Protein AF-C8X6Q4-F1 (afdb_monomer)

Sequence (75 aa):
MSVRFTEDLDFRAPNAQQPIHVVGVLRQHLGVLDEPKDVVVKAIREWLKLNAASSALIRDLKRSEFAVVLDHADA

Radius of gyration: 17.52 Å; Cα contacts (8 Å, |Δi|>4): 51; chains: 1; bounding box: 65×20×29 Å

Structure (mmCIF, N/CA/C/O backbone):
data_AF-C8X6Q4-F1
#
_entry.id   AF-C8X6Q4-F1
#
loop_
_atom_site.group_PDB
_atom_site.id
_atom_site.type_symbol
_atom_site.label_atom_id
_atom_site.label_alt_id
_atom_site.label_comp_id
_atom_site.label_asym_id
_atom_site.label_entity_id
_atom_site.label_seq_id
_atom_site.pdbx_PDB_ins_code
_atom_site.Cartn_x
_atom_site.Cartn_y
_atom_site.Cartn_z
_atom_site.occupancy
_atom_site.B_iso_or_equiv
_atom_site.auth_seq_id
_atom_site.auth_comp_id
_atom_site.auth_asym_id
_atom_site.auth_atom_id
_atom_site.pdbx_PDB_model_num
ATOM 1 N N . MET A 1 1 ? 56.011 -5.196 -0.139 1.00 39.78 1 MET A N 1
ATOM 2 C CA . MET A 1 1 ? 55.084 -4.240 0.503 1.00 39.78 1 MET A CA 1
ATOM 3 C C . MET A 1 1 ? 53.694 -4.551 -0.025 1.00 39.78 1 MET A C 1
ATOM 5 O O . MET A 1 1 ? 53.398 -4.219 -1.164 1.00 39.78 1 MET A O 1
ATOM 9 N N . SER A 1 2 ? 52.911 -5.323 0.727 1.00 47.78 2 SER A N 1
ATOM 10 C CA . SER A 1 2 ? 51.603 -5.821 0.287 1.00 47.78 2 SER A CA 1
ATOM 11 C C . SER A 1 2 ? 50.527 -4.805 0.649 1.00 47.78 2 SER A C 1
ATOM 13 O O . SER A 1 2 ? 50.231 -4.630 1.829 1.00 47.78 2 SER A O 1
ATOM 15 N N . VAL A 1 3 ? 49.952 -4.136 -0.347 1.00 56.59 3 VAL A N 1
ATOM 16 C CA . VAL A 1 3 ? 48.761 -3.307 -0.145 1.00 56.59 3 VAL A CA 1
ATOM 17 C C . VAL A 1 3 ? 47.561 -4.243 -0.215 1.00 56.59 3 VAL A C 1
ATOM 19 O O . VAL A 1 3 ? 47.165 -4.694 -1.287 1.00 56.59 3 VAL A O 1
ATOM 22 N N . ARG A 1 4 ? 47.033 -4.608 0.955 1.00 55.62 4 ARG A N 1
ATOM 23 C CA . ARG A 1 4 ? 45.711 -5.223 1.064 1.00 55.62 4 ARG A CA 1
ATOM 24 C C . ARG A 1 4 ? 44.695 -4.138 0.718 1.00 55.62 4 ARG A C 1
ATOM 26 O O . ARG A 1 4 ? 44.561 -3.178 1.467 1.00 55.62 4 ARG A O 1
ATOM 33 N N . PHE A 1 5 ? 44.023 -4.285 -0.419 1.00 52.19 5 PHE A N 1
ATOM 34 C CA . PHE A 1 5 ? 42.777 -3.583 -0.705 1.00 52.19 5 PHE A CA 1
ATOM 35 C C . PHE A 1 5 ? 41.714 -4.157 0.236 1.00 52.19 5 PHE A C 1
ATOM 37 O O . PHE A 1 5 ? 41.052 -5.139 -0.085 1.00 52.19 5 PHE A O 1
ATOM 44 N N . THR A 1 6 ? 41.632 -3.604 1.442 1.00 51.38 6 THR A N 1
ATOM 45 C CA . THR A 1 6 ? 40.462 -3.755 2.302 1.00 51.38 6 THR A CA 1
ATOM 46 C C . THR A 1 6 ? 39.283 -3.116 1.588 1.00 51.38 6 THR A C 1
ATOM 48 O O . THR A 1 6 ? 39.279 -1.912 1.339 1.00 51.38 6 THR A O 1
ATOM 51 N N . GLU A 1 7 ? 38.342 -3.968 1.188 1.00 54.97 7 GLU A N 1
ATOM 52 C CA . GLU A 1 7 ? 36.927 -3.838 1.541 1.00 54.97 7 GLU A CA 1
ATOM 53 C C . GLU A 1 7 ? 36.660 -2.653 2.478 1.00 54.97 7 GLU A C 1
ATOM 55 O O . GLU A 1 7 ? 36.765 -2.801 3.686 1.00 54.97 7 GLU A O 1
ATOM 60 N N . ASP A 1 8 ? 36.387 -1.475 1.932 1.00 48.72 8 ASP A N 1
ATOM 61 C CA . ASP A 1 8 ? 35.682 -0.410 2.643 1.00 48.72 8 ASP A CA 1
ATOM 62 C C . ASP A 1 8 ? 35.379 0.690 1.636 1.00 48.72 8 ASP A C 1
ATOM 64 O O . ASP A 1 8 ? 36.190 1.568 1.370 1.00 48.72 8 ASP A O 1
ATOM 68 N N . LEU A 1 9 ? 34.239 0.566 0.975 1.00 46.31 9 LEU A N 1
ATOM 69 C CA . LEU A 1 9 ? 33.431 1.702 0.549 1.00 46.31 9 LEU A CA 1
ATOM 70 C C . LEU A 1 9 ? 32.028 1.138 0.385 1.00 46.31 9 LEU A C 1
ATOM 72 O O . LEU A 1 9 ? 31.459 1.028 -0.700 1.00 46.31 9 LEU A O 1
ATOM 76 N N . ASP A 1 10 ? 31.515 0.736 1.546 1.00 43.22 10 ASP A N 1
ATOM 77 C CA . ASP A 1 10 ? 30.118 0.832 1.922 1.00 43.22 10 ASP A CA 1
ATOM 78 C C . ASP A 1 10 ? 29.664 2.250 1.528 1.00 43.22 10 ASP A C 1
ATOM 80 O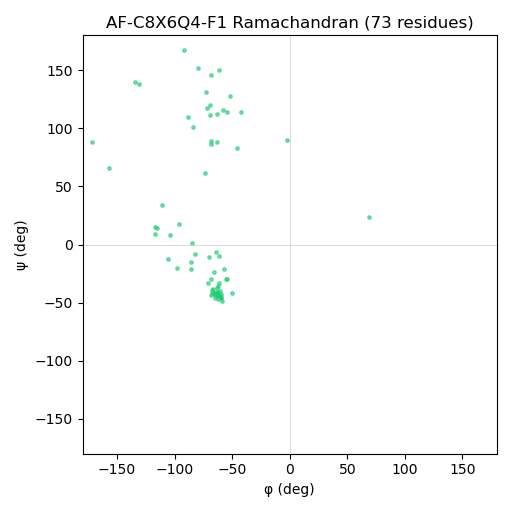 O . ASP A 1 10 ? 29.700 3.196 2.316 1.00 43.22 10 ASP A O 1
ATOM 84 N N . PHE A 1 11 ? 29.294 2.446 0.257 1.00 43.66 11 PHE A N 1
ATOM 85 C CA . PHE A 1 11 ? 28.576 3.634 -0.198 1.00 43.66 11 PHE A CA 1
ATOM 86 C C . PHE A 1 11 ? 27.140 3.501 0.315 1.00 43.66 11 PHE A C 1
ATOM 88 O O . PHE A 1 11 ? 26.157 3.398 -0.417 1.00 43.66 11 PHE A O 1
ATOM 95 N N . ARG A 1 12 ? 27.050 3.459 1.643 1.00 43.59 12 ARG A N 1
ATOM 96 C CA . ARG A 1 12 ? 25.875 3.655 2.455 1.00 43.59 12 ARG A CA 1
ATOM 97 C C . ARG A 1 12 ? 25.463 5.086 2.172 1.00 43.59 12 ARG A C 1
ATOM 99 O O . ARG A 1 12 ? 25.908 6.019 2.830 1.00 43.59 12 ARG A O 1
ATOM 106 N N . ALA A 1 13 ? 24.650 5.276 1.138 1.00 43.78 13 ALA A N 1
ATOM 107 C CA . ALA A 1 13 ? 23.854 6.480 1.043 1.00 43.78 13 ALA A CA 1
ATOM 108 C C . ALA A 1 13 ? 23.065 6.549 2.363 1.00 43.78 13 ALA A C 1
ATOM 110 O O . ALA A 1 13 ? 22.238 5.667 2.605 1.00 43.78 13 ALA A O 1
ATOM 111 N N . PRO A 1 14 ? 23.304 7.541 3.242 1.00 45.09 14 PRO A N 1
ATOM 112 C CA . PRO A 1 14 ? 22.613 7.620 4.531 1.00 45.09 14 PRO A CA 1
ATOM 113 C C . PRO A 1 14 ? 21.093 7.829 4.374 1.00 45.09 14 PRO A C 1
ATOM 115 O O . PRO A 1 14 ? 20.362 7.738 5.352 1.00 45.09 14 PRO A O 1
ATOM 118 N N . ASN A 1 15 ? 20.622 8.037 3.136 1.00 43.59 15 ASN A N 1
ATOM 119 C CA . ASN A 1 15 ? 19.225 8.220 2.756 1.00 43.59 15 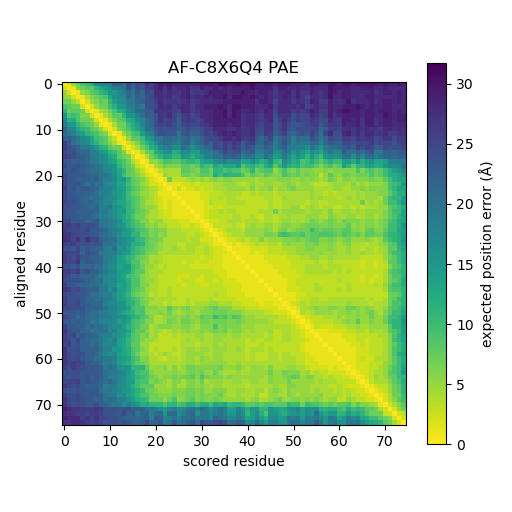ASN A CA 1
ATOM 120 C C . ASN A 1 15 ? 18.691 7.130 1.813 1.00 43.59 15 ASN A C 1
ATOM 122 O O . ASN A 1 15 ? 17.645 7.331 1.198 1.00 43.59 15 ASN A O 1
ATOM 126 N N . ALA A 1 16 ? 19.370 5.986 1.659 1.00 46.94 16 ALA A N 1
ATOM 127 C CA . ALA A 1 16 ? 18.727 4.841 1.024 1.00 46.94 16 ALA A CA 1
ATOM 128 C C . ALA A 1 16 ? 17.633 4.344 1.978 1.00 46.94 16 ALA A C 1
ATOM 130 O O . ALA A 1 16 ? 17.904 3.533 2.865 1.00 46.94 16 ALA A O 1
ATOM 131 N N . GLN A 1 17 ? 16.416 4.891 1.842 1.00 55.12 17 GLN A N 1
ATOM 132 C CA . GLN A 1 17 ? 15.208 4.326 2.438 1.00 55.12 17 GLN A CA 1
ATOM 133 C C . GLN A 1 17 ? 15.289 2.822 2.214 1.00 55.12 17 GLN A C 1
ATOM 135 O O . GLN A 1 17 ? 15.328 2.371 1.065 1.00 55.12 17 GLN A O 1
ATOM 140 N N . GLN A 1 18 ? 15.413 2.057 3.302 1.00 58.72 18 GLN A N 1
ATOM 141 C CA . GLN A 1 18 ? 15.446 0.608 3.189 1.00 58.72 18 GLN A CA 1
ATOM 142 C C . GLN A 1 18 ? 14.223 0.201 2.370 1.00 58.72 18 GLN A C 1
ATOM 144 O O . GLN A 1 18 ? 13.122 0.678 2.671 1.00 58.72 18 GLN A O 1
ATOM 149 N N . PRO A 1 19 ? 14.400 -0.592 1.303 1.00 63.31 19 PRO A N 1
ATOM 150 C CA . PRO A 1 19 ? 13.299 -0.908 0.419 1.00 63.31 19 PRO A CA 1
ATOM 151 C C . PRO A 1 19 ? 12.200 -1.576 1.241 1.00 63.31 19 PRO A C 1
ATOM 153 O O . PRO A 1 19 ? 12.387 -2.632 1.842 1.00 63.31 19 PRO A O 1
ATOM 156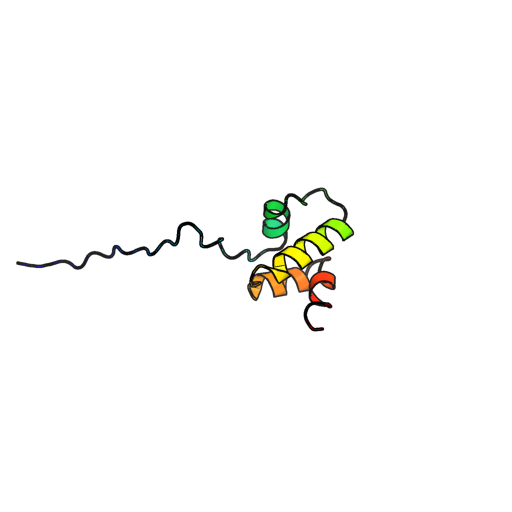 N N . ILE A 1 20 ? 11.047 -0.916 1.323 1.00 74.19 20 ILE A N 1
ATOM 157 C CA . ILE A 1 20 ? 9.914 -1.455 2.061 1.00 74.19 20 ILE A CA 1
ATOM 158 C C . ILE A 1 20 ? 9.368 -2.614 1.232 1.00 74.19 20 ILE A C 1
ATOM 160 O O . ILE A 1 20 ? 8.962 -2.433 0.085 1.00 74.19 20 ILE A O 1
ATOM 164 N N . HIS A 1 21 ? 9.411 -3.818 1.799 1.00 75.62 21 HIS A N 1
ATOM 165 C CA . HIS A 1 21 ? 9.031 -5.053 1.106 1.00 75.62 21 HIS A CA 1
ATOM 166 C C . HIS A 1 21 ? 7.680 -5.620 1.554 1.00 75.62 21 HIS A C 1
ATOM 168 O O . HIS A 1 21 ? 7.161 -6.515 0.894 1.00 75.62 21 HIS A O 1
ATOM 174 N N . VAL A 1 22 ? 7.124 -5.119 2.662 1.00 79.44 22 VAL A N 1
ATOM 175 C CA . VAL A 1 22 ? 5.927 -5.668 3.316 1.00 79.44 22 VAL A CA 1
ATOM 176 C C . VAL A 1 22 ? 4.975 -4.535 3.682 1.00 79.44 22 VAL A C 1
ATOM 178 O O . VAL A 1 22 ? 5.408 -3.491 4.177 1.00 79.44 22 VAL A O 1
ATOM 181 N N . VAL A 1 23 ? 3.671 -4.746 3.494 1.00 81.00 23 VAL A N 1
ATOM 182 C CA . VAL A 1 23 ? 2.640 -3.732 3.771 1.00 81.00 23 VAL A CA 1
ATOM 183 C C . VAL A 1 23 ? 2.597 -3.342 5.246 1.00 81.00 23 VAL A C 1
ATOM 185 O O . VAL A 1 23 ? 2.394 -2.174 5.561 1.00 81.00 23 VAL A O 1
ATOM 188 N N . GLY A 1 24 ? 2.837 -4.282 6.164 1.00 81.06 24 GLY A N 1
ATOM 189 C CA . GLY A 1 24 ? 2.895 -3.987 7.601 1.00 81.06 24 GLY A CA 1
ATOM 190 C C . GLY A 1 24 ? 3.977 -2.961 7.956 1.00 81.06 24 GLY A C 1
ATOM 191 O O . GLY A 1 24 ? 3.715 -2.017 8.698 1.00 81.06 24 GLY A O 1
ATOM 192 N N . VAL A 1 25 ? 5.162 -3.087 7.349 1.00 82.31 25 VAL A N 1
ATOM 193 C CA . VAL A 1 25 ? 6.270 -2.132 7.523 1.00 82.31 25 VAL A CA 1
ATOM 194 C C . VAL A 1 25 ? 5.918 -0.785 6.901 1.00 82.31 25 VAL A C 1
ATOM 196 O O . VAL A 1 25 ? 6.184 0.254 7.497 1.00 82.31 25 VAL A O 1
ATOM 199 N N . LEU A 1 26 ? 5.256 -0.788 5.740 1.00 82.31 26 LEU A N 1
ATOM 200 C CA . LEU A 1 26 ? 4.784 0.439 5.100 1.00 82.31 26 LEU A CA 1
ATOM 201 C C . LEU A 1 26 ? 3.767 1.184 5.975 1.00 82.31 26 LEU A C 1
ATOM 203 O O . LEU A 1 26 ? 3.871 2.394 6.143 1.00 82.31 26 LEU A O 1
ATOM 207 N N . ARG A 1 27 ? 2.816 0.466 6.582 1.00 84.44 27 ARG A N 1
ATOM 208 C CA . ARG A 1 27 ? 1.823 1.049 7.498 1.00 84.44 27 ARG A CA 1
ATOM 209 C C . ARG A 1 27 ? 2.473 1.648 8.736 1.00 84.44 27 ARG A C 1
ATOM 211 O O . ARG A 1 27 ? 2.088 2.736 9.149 1.00 84.44 27 ARG A O 1
ATOM 218 N N . GLN A 1 28 ? 3.470 0.967 9.298 1.00 85.25 28 GLN A N 1
ATOM 219 C CA . GLN A 1 28 ? 4.239 1.489 10.423 1.00 85.25 28 GLN A CA 1
ATOM 220 C C . GLN A 1 28 ? 5.039 2.736 10.030 1.00 85.25 28 GLN A C 1
ATOM 222 O O . GLN A 1 28 ? 5.033 3.719 10.763 1.00 85.25 28 GLN A O 1
ATOM 227 N N . HIS A 1 29 ? 5.676 2.721 8.858 1.00 82.88 29 HIS A N 1
ATOM 228 C CA . HIS A 1 29 ? 6.441 3.853 8.336 1.00 82.88 29 HIS A CA 1
ATOM 229 C C . HIS A 1 29 ? 5.563 5.085 8.078 1.00 82.88 29 HIS A C 1
ATOM 231 O O . HIS A 1 29 ? 5.980 6.208 8.338 1.00 82.88 29 HIS A O 1
ATOM 237 N N . LEU A 1 30 ? 4.336 4.867 7.604 1.00 83.88 30 LEU A N 1
ATOM 238 C CA . LEU A 1 30 ? 3.346 5.916 7.364 1.00 83.88 30 LEU A CA 1
ATOM 239 C C . LEU A 1 30 ? 2.583 6.337 8.631 1.00 83.88 30 LEU A C 1
ATOM 241 O O . LEU A 1 30 ? 1.822 7.297 8.577 1.00 83.88 30 LEU A O 1
ATOM 245 N N . GLY A 1 31 ? 2.755 5.634 9.756 1.00 85.38 31 GLY A N 1
ATOM 246 C CA . GLY A 1 31 ? 2.024 5.913 10.995 1.00 85.38 31 GLY A CA 1
ATOM 247 C C . GLY A 1 31 ? 0.526 5.586 10.929 1.00 85.38 31 GLY A C 1
ATOM 248 O O . GLY A 1 31 ? -0.249 6.144 11.694 1.00 85.38 31 GLY A O 1
ATOM 249 N N . VAL A 1 32 ? 0.111 4.683 10.034 1.00 85.69 32 VAL A N 1
ATOM 250 C CA . VAL A 1 32 ? -1.301 4.336 9.757 1.00 85.69 32 VAL A CA 1
ATOM 251 C C . VAL A 1 32 ? -1.660 2.917 10.232 1.00 85.69 32 VAL A C 1
ATOM 253 O O . VAL A 1 32 ? -2.413 2.181 9.591 1.00 85.69 32 VAL A O 1
ATOM 256 N N . LEU A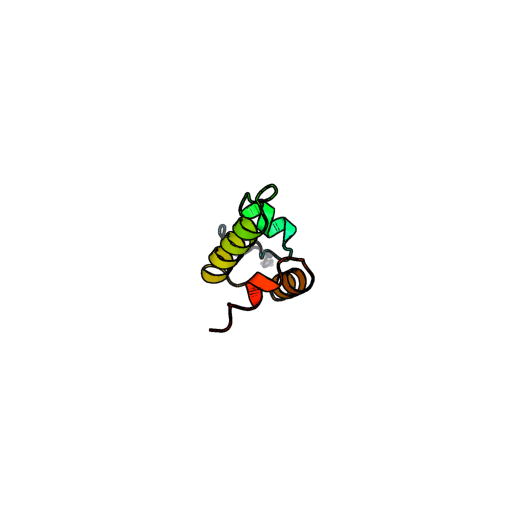 1 33 ? -1.061 2.472 11.339 1.00 81.19 33 LEU A N 1
ATOM 257 C CA . LEU A 1 33 ? -1.295 1.133 11.898 1.00 81.19 33 LEU A CA 1
ATOM 258 C C . LEU A 1 33 ? -2.735 0.950 12.402 1.00 81.19 33 LEU A C 1
ATOM 260 O O . LEU A 1 33 ? -3.338 -0.069 12.081 1.00 81.19 33 LEU A O 1
ATOM 264 N N . ASP A 1 34 ? -3.303 1.948 13.077 1.00 85.94 34 ASP A N 1
ATOM 265 C CA . ASP A 1 34 ? -4.668 1.920 13.637 1.00 85.94 34 ASP A CA 1
ATOM 266 C C . ASP A 1 34 ? -5.684 2.738 12.820 1.00 85.94 34 ASP A C 1
ATOM 268 O O . ASP A 1 34 ? -6.832 2.921 13.218 1.00 85.94 34 ASP A O 1
ATOM 272 N N . GLU A 1 35 ? -5.272 3.223 11.650 1.00 87.38 35 GLU A N 1
ATOM 273 C CA . GLU A 1 35 ? -6.121 4.042 10.791 1.00 87.38 35 GLU A CA 1
ATOM 274 C C . GLU A 1 35 ? -7.117 3.195 9.983 1.00 87.38 35 GLU A C 1
ATOM 276 O O . GLU A 1 35 ? -6.834 2.040 9.630 1.00 87.38 35 GLU A O 1
ATOM 281 N N . PRO A 1 36 ? -8.279 3.770 9.620 1.00 86.94 36 PRO A N 1
ATOM 282 C CA . PRO A 1 36 ? -9.247 3.094 8.776 1.00 86.94 36 PRO A CA 1
ATOM 283 C C . PRO A 1 36 ? -8.650 2.771 7.405 1.00 86.94 36 PRO A C 1
ATOM 285 O O . PRO A 1 36 ? -7.810 3.494 6.860 1.00 86.94 36 PRO A O 1
ATOM 288 N N . LYS A 1 37 ? -9.139 1.679 6.815 1.00 83.06 37 LYS A N 1
ATOM 289 C CA . LYS A 1 37 ? -8.636 1.123 5.556 1.00 83.06 37 LYS A CA 1
ATOM 290 C C . LYS A 1 37 ? -8.527 2.161 4.437 1.00 83.06 37 LYS A C 1
ATOM 292 O O . LYS A 1 37 ? -7.521 2.172 3.738 1.00 83.06 37 LYS A O 1
ATOM 297 N N . ASP A 1 38 ? -9.507 3.048 4.286 1.00 85.38 38 ASP A N 1
ATOM 298 C CA . ASP A 1 38 ? -9.489 4.115 3.277 1.00 85.38 38 ASP A CA 1
ATOM 299 C C . ASP A 1 38 ? -8.312 5.088 3.440 1.00 85.38 38 ASP A C 1
ATOM 301 O O . ASP A 1 38 ? -7.675 5.469 2.454 1.00 85.38 38 ASP A O 1
ATOM 305 N N . VAL A 1 39 ? -7.973 5.448 4.682 1.00 86.56 39 VAL A N 1
ATOM 306 C CA . VAL A 1 39 ? -6.827 6.318 4.990 1.00 86.56 39 VAL A CA 1
ATOM 307 C C . VAL A 1 39 ? -5.523 5.589 4.691 1.00 86.56 39 VAL A C 1
ATOM 309 O O . VAL A 1 39 ? -4.649 6.146 4.027 1.00 86.56 39 VAL A O 1
ATOM 312 N N . VAL A 1 40 ? -5.424 4.317 5.085 1.00 86.31 40 VAL A N 1
ATOM 313 C CA . VAL A 1 40 ? -4.267 3.464 4.778 1.00 86.31 40 VAL A CA 1
ATOM 314 C C . VAL A 1 40 ? -4.074 3.333 3.266 1.00 86.31 40 VAL A C 1
ATOM 316 O O . VAL A 1 40 ? -2.966 3.515 2.765 1.00 86.31 40 VAL A O 1
ATOM 319 N N . VAL A 1 41 ? -5.149 3.075 2.516 1.00 86.50 41 VAL A N 1
ATOM 320 C CA . VAL A 1 41 ? -5.121 2.971 1.051 1.00 86.50 41 VAL A CA 1
ATOM 321 C C . VAL A 1 41 ? -4.610 4.266 0.437 1.00 86.50 41 VAL A C 1
ATOM 323 O O . VAL A 1 41 ? -3.711 4.215 -0.402 1.00 86.50 41 VAL A O 1
ATOM 326 N N . LYS A 1 42 ? -5.139 5.418 0.864 1.00 87.06 42 LYS A N 1
ATOM 327 C CA . LYS A 1 42 ? -4.719 6.731 0.363 1.00 87.06 42 LYS A CA 1
ATOM 328 C C . LYS A 1 42 ? -3.245 7.003 0.669 1.00 87.06 42 LYS A C 1
ATOM 330 O O . LYS A 1 42 ? -2.511 7.369 -0.243 1.00 87.06 42 LYS A O 1
ATOM 335 N N . ALA A 1 43 ? -2.805 6.750 1.901 1.00 86.25 43 ALA A N 1
ATOM 336 C CA . ALA A 1 43 ? -1.426 6.964 2.331 1.00 86.25 43 ALA A CA 1
ATOM 337 C C . ALA A 1 43 ? -0.433 6.084 1.553 1.00 86.25 43 ALA A C 1
ATOM 339 O O . ALA A 1 43 ? 0.582 6.582 1.067 1.00 86.25 43 ALA A O 1
ATOM 340 N N . ILE A 1 44 ? -0.748 4.797 1.355 1.00 86.44 44 ILE A N 1
ATOM 341 C CA . ILE A 1 44 ? 0.081 3.899 0.537 1.00 86.44 44 ILE A CA 1
ATOM 342 C C . ILE A 1 44 ? 0.107 4.392 -0.916 1.00 86.44 44 ILE A C 1
ATOM 344 O O . ILE A 1 44 ? 1.172 4.426 -1.522 1.00 86.44 44 ILE A O 1
ATOM 348 N N . ARG A 1 45 ? -1.022 4.852 -1.471 1.00 85.88 45 ARG A N 1
ATOM 349 C CA . ARG A 1 45 ? -1.089 5.406 -2.837 1.00 85.88 45 ARG A CA 1
ATOM 350 C C . ARG A 1 45 ? -0.201 6.640 -3.004 1.00 85.88 45 ARG A C 1
ATOM 352 O O . ARG A 1 45 ? 0.516 6.739 -3.993 1.00 85.88 45 ARG A O 1
ATOM 359 N N . GLU A 1 46 ? -0.236 7.573 -2.054 1.00 86.12 46 GLU A N 1
ATOM 360 C CA . GLU A 1 46 ? 0.618 8.767 -2.089 1.00 86.12 46 GLU A CA 1
ATOM 361 C C . GLU A 1 46 ? 2.096 8.416 -1.921 1.00 86.12 46 GLU A C 1
ATOM 363 O O . GLU A 1 46 ? 2.941 8.949 -2.639 1.00 86.12 46 GLU A O 1
ATOM 368 N N . TRP A 1 47 ? 2.411 7.449 -1.058 1.00 85.00 47 TRP A N 1
ATOM 369 C CA . TRP A 1 47 ? 3.776 6.959 -0.907 1.00 85.00 47 TRP A CA 1
ATOM 370 C C . TRP A 1 47 ? 4.300 6.313 -2.196 1.00 85.00 47 TRP A C 1
ATOM 372 O O . TRP A 1 47 ? 5.413 6.623 -2.614 1.00 85.00 47 TRP A O 1
ATOM 382 N N . LEU A 1 48 ? 3.487 5.491 -2.868 1.00 83.75 48 LEU A N 1
ATOM 383 C CA . LEU A 1 48 ? 3.827 4.828 -4.136 1.00 83.75 48 LEU A CA 1
ATOM 384 C C . LEU A 1 48 ? 4.005 5.805 -5.312 1.00 83.75 48 LEU A C 1
ATOM 386 O O . LEU A 1 48 ? 4.703 5.477 -6.266 1.00 83.75 48 LEU A O 1
ATOM 390 N N . LYS A 1 49 ? 3.405 7.002 -5.262 1.00 81.94 49 LYS A N 1
ATOM 391 C CA . LYS A 1 49 ? 3.649 8.063 -6.260 1.00 81.94 49 LYS A CA 1
ATOM 392 C C . LYS A 1 49 ? 5.038 8.683 -6.131 1.00 81.94 49 LYS A C 1
ATOM 394 O O . LYS A 1 49 ? 5.603 9.130 -7.122 1.00 81.94 49 LYS A O 1
ATOM 399 N N . LEU A 1 50 ? 5.554 8.756 -4.906 1.00 79.75 50 LEU A N 1
ATOM 400 C CA . LEU A 1 50 ? 6.824 9.410 -4.586 1.00 79.75 50 LEU A CA 1
ATOM 401 C C . LEU A 1 50 ? 7.989 8.418 -4.486 1.00 79.75 50 LEU A C 1
ATOM 403 O O . LEU A 1 50 ? 9.144 8.820 -4.586 1.00 79.75 50 LEU A O 1
ATOM 407 N N . ASN A 1 51 ? 7.695 7.132 -4.281 1.00 80.44 51 ASN A N 1
ATOM 408 C CA . ASN A 1 51 ? 8.680 6.092 -4.013 1.00 80.44 51 ASN A CA 1
ATOM 409 C C . ASN A 1 51 ? 8.441 4.886 -4.924 1.00 80.44 51 ASN A C 1
ATOM 411 O O . ASN A 1 51 ? 7.312 4.428 -5.095 1.00 80.44 51 ASN A O 1
ATOM 415 N N . ALA A 1 52 ? 9.522 4.319 -5.459 1.00 75.50 52 ALA A N 1
ATOM 416 C CA . ALA A 1 52 ? 9.441 3.094 -6.240 1.00 75.50 52 ALA A CA 1
ATOM 417 C C . ALA A 1 52 ? 9.074 1.905 -5.337 1.00 75.50 52 ALA A C 1
ATOM 419 O O . ALA A 1 52 ? 9.795 1.555 -4.400 1.00 75.50 52 ALA A O 1
ATOM 420 N N . ALA A 1 53 ? 7.954 1.256 -5.642 1.00 77.38 53 ALA A N 1
ATOM 421 C CA . ALA A 1 53 ? 7.535 0.048 -4.950 1.00 77.38 53 ALA A CA 1
ATOM 422 C C . ALA A 1 53 ? 8.411 -1.139 -5.362 1.00 77.38 53 ALA A C 1
ATOM 424 O O . ALA A 1 53 ? 8.576 -1.423 -6.549 1.00 77.38 53 ALA A O 1
ATOM 425 N N . SER A 1 54 ? 8.920 -1.895 -4.391 1.00 80.69 54 SER A N 1
ATOM 426 C CA . SER 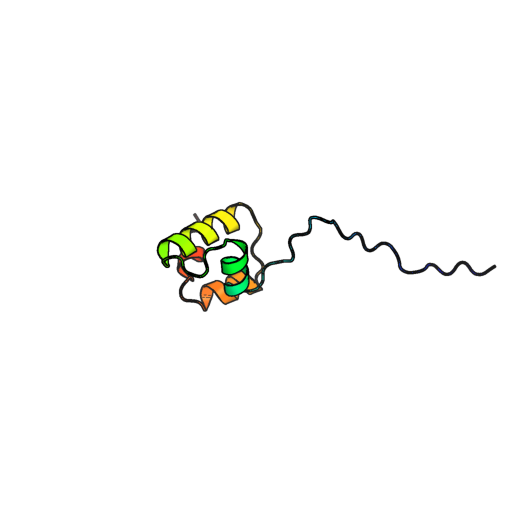A 1 54 ? 9.579 -3.167 -4.694 1.00 80.69 54 SER A CA 1
ATOM 427 C C . SER A 1 54 ? 8.558 -4.192 -5.206 1.00 80.69 54 SER A C 1
ATOM 429 O O . SER A 1 54 ? 7.436 -4.263 -4.705 1.00 80.69 54 SER A O 1
ATOM 431 N N . SER A 1 55 ? 8.951 -5.071 -6.133 1.00 80.25 55 SER A N 1
ATOM 432 C CA . SER A 1 55 ? 8.102 -6.176 -6.612 1.00 80.25 55 SER A CA 1
ATOM 433 C C . SER A 1 55 ? 7.594 -7.076 -5.477 1.00 80.25 55 SER A C 1
ATOM 435 O O . SER A 1 55 ? 6.508 -7.649 -5.582 1.00 80.25 55 SER A O 1
ATOM 437 N N . ALA A 1 56 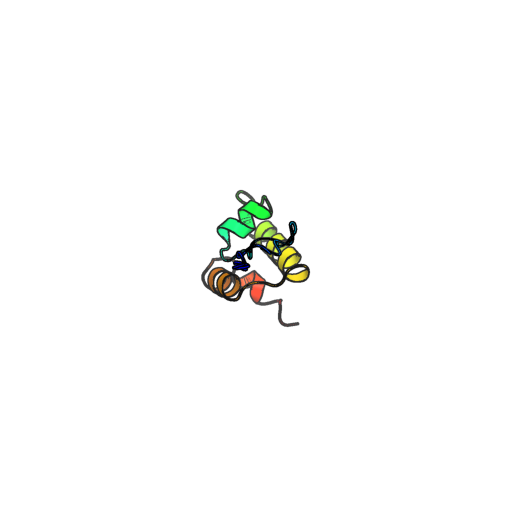? 8.360 -7.190 -4.385 1.00 81.31 56 ALA A N 1
ATOM 438 C CA . ALA A 1 56 ? 7.941 -7.883 -3.168 1.00 81.31 56 ALA A CA 1
ATOM 439 C C . ALA A 1 56 ? 6.756 -7.175 -2.491 1.00 81.31 56 ALA A C 1
ATOM 441 O O . ALA A 1 56 ? 5.751 -7.820 -2.207 1.00 81.31 56 ALA A O 1
ATOM 442 N N . LEU A 1 57 ? 6.829 -5.847 -2.349 1.00 82.81 57 LEU A N 1
ATOM 443 C CA . LEU A 1 57 ? 5.763 -5.020 -1.781 1.00 82.81 57 LEU A CA 1
ATOM 444 C C . LEU A 1 57 ? 4.510 -5.032 -2.655 1.00 82.81 57 LEU A C 1
ATOM 446 O O . LEU A 1 57 ? 3.411 -5.172 -2.138 1.00 82.81 57 LEU A O 1
ATOM 450 N N . ILE A 1 58 ? 4.662 -4.947 -3.980 1.00 83.69 58 ILE A N 1
ATOM 451 C CA . ILE A 1 58 ? 3.535 -5.063 -4.917 1.00 83.69 58 ILE A CA 1
ATOM 452 C C . ILE A 1 58 ? 2.863 -6.433 -4.763 1.00 83.69 58 ILE A C 1
ATOM 454 O O . ILE A 1 58 ? 1.639 -6.527 -4.711 1.00 83.69 58 ILE A O 1
ATOM 458 N N . ARG A 1 59 ? 3.645 -7.516 -4.669 1.00 83.75 59 ARG A N 1
ATOM 459 C CA . ARG A 1 59 ? 3.109 -8.869 -4.463 1.00 83.75 59 ARG A CA 1
ATOM 460 C C . ARG A 1 59 ? 2.368 -8.987 -3.130 1.00 83.75 59 ARG A C 1
ATOM 462 O O . ARG A 1 59 ? 1.310 -9.611 -3.092 1.00 83.75 59 ARG A O 1
ATOM 469 N N . ASP A 1 60 ? 2.911 -8.395 -2.073 1.00 84.75 60 ASP A N 1
ATOM 470 C CA . ASP A 1 60 ? 2.318 -8.386 -0.736 1.00 84.75 60 ASP A CA 1
ATOM 471 C C . ASP A 1 60 ? 1.025 -7.553 -0.689 1.00 84.75 60 ASP A C 1
ATOM 473 O O . ASP A 1 60 ? 0.007 -8.012 -0.174 1.00 84.75 60 ASP A O 1
ATOM 477 N N . LEU A 1 61 ? 1.012 -6.387 -1.346 1.00 85.75 61 LEU A N 1
ATOM 478 C CA . LEU A 1 61 ? -0.173 -5.546 -1.548 1.00 85.75 61 LEU A CA 1
ATOM 479 C C . LEU A 1 61 ? -1.276 -6.290 -2.307 1.00 85.75 61 LEU A C 1
ATOM 481 O O . LEU A 1 61 ? -2.419 -6.262 -1.864 1.00 85.75 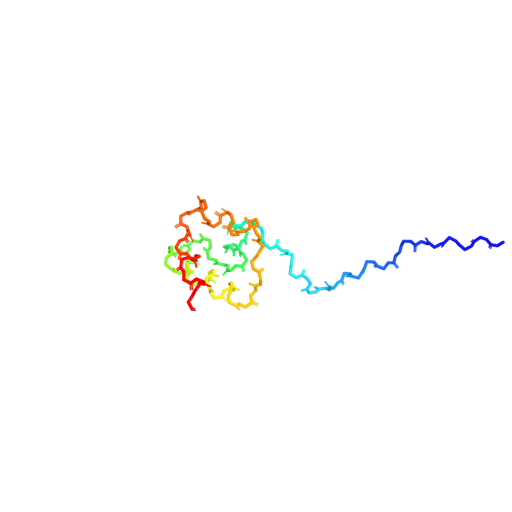61 LEU A O 1
ATOM 485 N N . LYS A 1 62 ? -0.946 -7.003 -3.396 1.00 84.75 62 LYS A N 1
ATOM 486 C CA . LYS A 1 62 ? -1.916 -7.826 -4.153 1.00 84.75 62 LYS A CA 1
ATOM 487 C C . LYS A 1 62 ? -2.527 -8.951 -3.319 1.00 84.75 62 LYS A C 1
ATOM 489 O O . LYS A 1 62 ? -3.662 -9.337 -3.569 1.00 84.75 62 LYS A O 1
ATOM 494 N N . ARG A 1 63 ? -1.761 -9.518 -2.382 1.00 85.06 63 ARG A N 1
ATOM 495 C CA . ARG A 1 63 ? -2.213 -10.601 -1.490 1.00 85.06 63 ARG A CA 1
ATOM 496 C C . ARG A 1 63 ? -2.925 -10.089 -0.241 1.00 85.06 63 ARG A C 1
ATOM 498 O O . ARG A 1 63 ? -3.581 -10.873 0.437 1.00 85.06 63 ARG A O 1
ATOM 505 N N . SER A 1 64 ? -2.787 -8.803 0.052 1.00 81.31 64 SER A N 1
ATOM 506 C CA . SER A 1 64 ? -3.417 -8.143 1.184 1.00 81.31 64 SER A CA 1
ATOM 507 C C . SER A 1 64 ? -4.765 -7.542 0.801 1.00 81.31 64 SER A C 1
ATOM 509 O O . SER A 1 64 ? -5.098 -7.332 -0.364 1.00 81.31 64 SER A O 1
ATOM 511 N N . GLU A 1 65 ? -5.524 -7.152 1.818 1.00 80.94 65 GLU A N 1
ATOM 512 C CA . GLU A 1 65 ? -6.789 -6.431 1.671 1.00 80.94 65 GLU A CA 1
ATOM 513 C C . GLU A 1 65 ? -6.659 -5.054 0.981 1.00 80.94 65 GLU A C 1
ATOM 515 O O . GLU A 1 65 ? -7.668 -4.444 0.623 1.00 80.94 65 GLU A O 1
ATOM 520 N N . PHE A 1 66 ? -5.424 -4.577 0.789 1.00 81.19 66 PHE A N 1
ATOM 521 C CA . PHE A 1 66 ? -5.049 -3.312 0.156 1.00 81.19 66 PHE A CA 1
ATOM 522 C C . PHE A 1 66 ? -4.683 -3.468 -1.332 1.00 81.19 66 PHE A C 1
ATOM 524 O O . PHE A 1 66 ? -4.081 -2.570 -1.916 1.00 81.19 66 PHE A O 1
ATOM 531 N N . ALA A 1 67 ? -5.060 -4.574 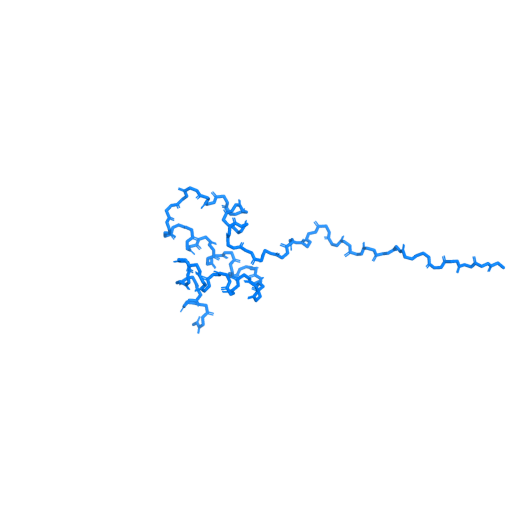-1.981 1.00 81.75 67 ALA A N 1
ATOM 532 C CA . ALA A 1 67 ? -4.834 -4.772 -3.417 1.00 81.75 67 ALA A CA 1
ATOM 533 C C . ALA A 1 67 ? -5.410 -3.628 -4.278 1.00 81.75 67 ALA A C 1
ATOM 535 O O . ALA A 1 67 ? -4.822 -3.262 -5.294 1.00 81.75 67 ALA A O 1
ATOM 536 N N . VAL A 1 68 ? -6.492 -2.989 -3.810 1.00 82.38 68 VAL A N 1
ATOM 537 C CA . VAL A 1 68 ? -7.124 -1.807 -4.427 1.00 82.38 68 VAL A CA 1
ATOM 538 C C . VAL A 1 68 ? -6.169 -0.617 -4.601 1.00 82.38 68 VAL A C 1
ATOM 540 O O . VAL A 1 68 ? -6.415 0.267 -5.422 1.00 82.38 68 VAL A O 1
ATOM 543 N N . VAL A 1 69 ? -5.061 -0.555 -3.854 1.00 80.69 69 VAL A N 1
ATOM 544 C CA . VAL A 1 69 ? -4.076 0.524 -4.012 1.00 80.69 69 VAL A CA 1
ATOM 545 C C . VAL A 1 69 ? -3.346 0.412 -5.358 1.00 80.69 69 VAL A C 1
ATOM 547 O O . VAL A 1 69 ? -2.980 1.434 -5.930 1.00 80.69 69 VAL A O 1
ATOM 550 N N . LEU A 1 70 ? -3.191 -0.808 -5.882 1.00 76.31 70 LEU A N 1
ATOM 551 C CA . LEU A 1 70 ? -2.474 -1.095 -7.128 1.00 76.31 70 LEU A CA 1
ATOM 552 C C . LEU A 1 70 ? -3.342 -0.952 -8.386 1.00 76.31 70 LEU A C 1
ATOM 554 O O . LEU A 1 70 ? -2.800 -0.756 -9.466 1.00 76.31 70 LEU A O 1
ATOM 558 N N . ASP A 1 71 ? -4.668 -1.013 -8.249 1.00 67.31 71 ASP A N 1
ATOM 559 C CA . ASP A 1 71 ? -5.633 -0.976 -9.364 1.00 67.31 71 ASP A CA 1
ATOM 560 C C . ASP A 1 71 ? -5.733 0.405 -10.050 1.00 67.31 71 ASP A C 1
ATOM 562 O O . ASP A 1 71 ? -6.339 0.559 -11.101 1.00 67.31 71 ASP A O 1
ATOM 566 N N . HIS A 1 72 ? -5.138 1.443 -9.456 1.00 53.09 72 HIS A N 1
ATOM 567 C CA . HIS A 1 72 ? -5.110 2.814 -9.990 1.00 53.09 72 HIS A CA 1
ATOM 568 C C . HIS A 1 72 ? -3.700 3.315 -10.323 1.00 53.09 72 HIS A C 1
ATOM 570 O O . HIS A 1 72 ? -3.522 4.502 -10.577 1.00 53.09 72 HIS A O 1
ATOM 576 N N . ALA A 1 73 ? -2.689 2.446 -10.288 1.00 52.56 73 ALA A N 1
ATOM 577 C CA . ALA A 1 73 ? -1.320 2.830 -10.630 1.00 52.56 73 ALA A CA 1
ATOM 578 C C . ALA A 1 73 ? -1.028 2.772 -12.148 1.00 52.56 73 ALA A C 1
ATOM 580 O O . ALA A 1 73 ? 0.102 3.047 -12.537 1.00 52.56 73 ALA A O 1
ATOM 581 N N . ASP A 1 74 ? -2.020 2.420 -12.979 1.00 40.53 74 ASP A N 1
ATOM 582 C CA . ASP A 1 74 ? -1.880 2.158 -14.426 1.00 40.53 74 ASP A CA 1
ATOM 583 C C . ASP A 1 74 ? -2.638 3.167 -15.326 1.00 40.53 74 ASP A C 1
ATOM 585 O O . ASP A 1 74 ? -2.837 2.903 -16.507 1.00 40.53 74 ASP A O 1
ATOM 589 N N . ALA A 1 75 ? -3.083 4.313 -14.790 1.00 39.75 75 ALA A N 1
ATOM 590 C CA . ALA A 1 75 ? -3.784 5.359 -15.554 1.00 39.75 75 ALA A CA 1
ATOM 591 C C . ALA A 1 75 ? -3.011 6.683 -15.593 1.00 39.75 75 ALA A C 1
ATOM 593 O O . ALA A 1 75 ? -2.508 7.103 -14.523 1.00 39.75 75 ALA A O 1
#

Secondary structure (DSSP, 8-state):
-------------TT--PPP-SHHHHHHHTT-SSS-HHHHHHHHHHHHHHSPPPHHHHHHHHHSTTGGGTTTTT-

Solvent-accessible surface area (backbone atoms only — not comparable to full-atom values): 4807 Å² total; per-residue (Å²): 136,85,82,78,82,69,91,76,78,81,80,70,57,94,76,63,72,73,82,59,49,42,58,71,59,47,28,56,75,71,71,35,73,89,49,58,68,69,58,38,38,51,51,53,42,57,47,53,75,79,38,89,75,38,72,56,20,53,52,40,28,61,74,38,97,52,30,72,46,62,78,64,73,85,119

Foldseek 3Di:
DDDPPDDDDPVPPVPPPPQDQALCVVCVVLVNNPPDPVVSLVSVLVVVVVDPHDPNHLVNCCVDPSVVSVVPPPD

Organism: Nakamurella multipartita (strain ATCC 700099 / DSM 44233 / CIP 104796 / JCM 9543 / NBRC 105858 / Y-104) (NCBI:txid479431)

pLDDT: mean 72.26, std 16.2, range [39.75, 87.38]

Mean predict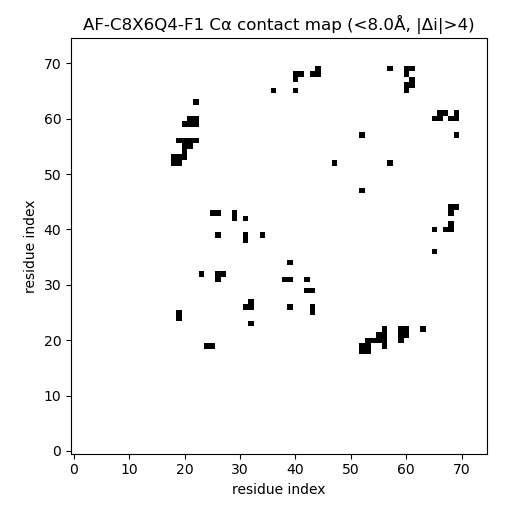ed aligned error: 11.58 Å